Protein AF-A0A8E0ID21-F1 (afdb_monomer)

pLDDT: mean 90.85, std 3.7, range [77.69, 96.5]

InterPro domains:
  IPR003811 Glycerol-3-phosphate acyltransferase, PlsY [PF02660] (9-50)
  IPR003811 Glycerol-3-phosphate acyltransferase, PlsY [PTHR30309] (1-50)

Sequence (53 aa):
MILVLCFILAYFIGAIPFGVVIGKLFYHTDIRKGGSHNIGTTNAYRMLGPVGG

Solvent-accessible surface area (backbone atoms only — not comparable to full-atom values): 3058 Å² total; per-residue (Å²): 111,69,67,59,52,50,50,55,52,51,49,62,63,67,68,53,62,56,46,45,52,49,26,42,74,78,62,75,34,64,38,58,80,42,88,80,45,43,66,46,53,76,30,23,27,75,72,56,33,83,89,62,54

Radius of gyration: 13.82 Å; Cα contacts (8 Å, |Δi|>4): 55; chains: 1; bounding box: 33×22×34 Å

Structure (mmCIF, N/CA/C/O backbone):
data_AF-A0A8E0ID21-F1
#
_entry.id   AF-A0A8E0ID21-F1
#
loop_
_atom_site.group_PDB
_atom_site.id
_atom_site.type_symbol
_atom_site.label_atom_id
_atom_site.label_alt_id
_atom_site.labe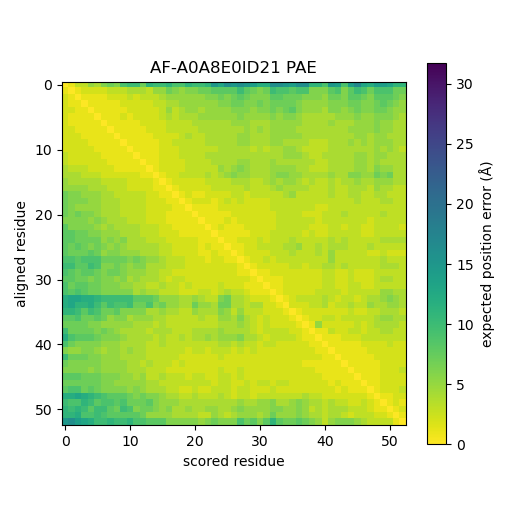l_comp_id
_atom_site.label_asym_id
_atom_site.label_entity_id
_atom_site.label_seq_id
_atom_site.pdbx_PDB_ins_code
_ato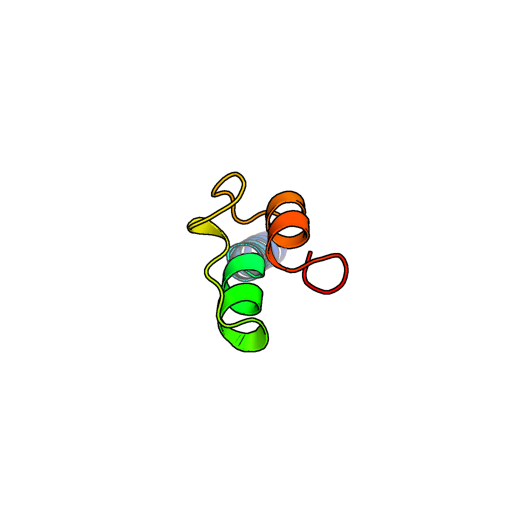m_site.Cartn_x
_atom_site.Cartn_y
_atom_site.Cartn_z
_atom_site.occupancy
_atom_site.B_iso_or_equiv
_atom_site.auth_seq_id
_atom_site.auth_comp_id
_atom_site.auth_asym_id
_atom_site.auth_atom_id
_atom_site.pdbx_PDB_model_num
ATOM 1 N N . MET A 1 1 ? 17.923 -7.873 -22.371 1.00 82.88 1 MET A N 1
ATOM 2 C CA . MET A 1 1 ? 16.540 -8.008 -22.884 1.00 82.88 1 MET A CA 1
ATOM 3 C C . MET A 1 1 ? 15.568 -8.502 -21.811 1.00 82.88 1 MET A C 1
ATOM 5 O O . MET A 1 1 ? 14.647 -7.768 -21.493 1.00 82.88 1 MET A O 1
ATOM 9 N N . ILE A 1 2 ? 15.805 -9.658 -21.176 1.00 94.25 2 ILE A N 1
ATOM 10 C CA . ILE A 1 2 ? 14.960 -10.177 -20.074 1.00 94.25 2 ILE A CA 1
ATOM 11 C C . ILE A 1 2 ? 14.811 -9.199 -18.898 1.00 94.25 2 ILE A C 1
ATOM 13 O O . ILE A 1 2 ? 13.694 -8.952 -18.464 1.00 94.25 2 ILE A O 1
ATOM 17 N N . LEU A 1 3 ? 15.901 -8.569 -18.443 1.00 95.12 3 LEU A N 1
ATOM 18 C CA . LEU A 1 3 ? 15.837 -7.609 -17.330 1.00 95.12 3 LEU A CA 1
ATOM 19 C C . LEU A 1 3 ? 14.924 -6.413 -17.634 1.00 95.12 3 LEU A C 1
ATOM 21 O O . LEU A 1 3 ? 14.167 -5.984 -16.773 1.00 95.12 3 LEU A O 1
ATOM 25 N N . VAL A 1 4 ? 14.954 -5.914 -18.874 1.00 95.62 4 VAL A N 1
ATOM 26 C CA . VAL A 1 4 ? 14.088 -4.810 -19.316 1.00 95.62 4 VAL A CA 1
ATOM 27 C C . VAL A 1 4 ? 12.621 -5.234 -19.260 1.00 95.62 4 VAL A C 1
ATOM 29 O O . VAL A 1 4 ? 11.794 -4.498 -18.733 1.00 95.62 4 VAL A O 1
ATOM 32 N N . LEU A 1 5 ? 12.307 -6.447 -19.725 1.00 95.25 5 LEU A N 1
ATOM 33 C CA . LEU A 1 5 ? 10.957 -7.002 -19.638 1.00 95.25 5 LEU A CA 1
ATOM 34 C C . LEU A 1 5 ? 10.496 -7.146 -18.176 1.00 95.25 5 LEU A C 1
ATOM 36 O O . LEU A 1 5 ? 9.372 -6.772 -17.853 1.00 95.25 5 LEU A O 1
ATOM 40 N N . CYS A 1 6 ? 11.370 -7.616 -17.280 1.00 95.88 6 CYS A N 1
ATOM 41 C CA . CYS A 1 6 ? 11.076 -7.708 -15.849 1.00 95.88 6 CYS A CA 1
ATOM 42 C C . CYS A 1 6 ? 10.755 -6.341 -15.231 1.00 95.88 6 CYS A C 1
ATOM 44 O O . CYS A 1 6 ? 9.776 -6.236 -14.498 1.00 95.88 6 CYS A O 1
ATOM 46 N N . PHE A 1 7 ? 11.523 -5.291 -15.544 1.00 96.50 7 PHE A N 1
ATOM 47 C CA . PHE A 1 7 ? 11.243 -3.938 -15.048 1.00 96.50 7 PHE A CA 1
ATOM 48 C C . PHE A 1 7 ? 9.913 -3.388 -15.562 1.00 96.50 7 PHE A C 1
ATOM 50 O O . PHE A 1 7 ? 9.163 -2.794 -14.790 1.00 96.50 7 PHE A O 1
ATOM 57 N N . ILE A 1 8 ? 9.596 -3.620 -16.839 1.00 96.19 8 ILE A N 1
ATOM 58 C CA . ILE A 1 8 ? 8.319 -3.203 -17.429 1.00 96.19 8 ILE A CA 1
ATOM 59 C C . ILE A 1 8 ? 7.155 -3.879 -16.694 1.00 96.19 8 ILE A C 1
ATOM 61 O O . ILE A 1 8 ? 6.223 -3.204 -16.260 1.00 96.19 8 ILE A O 1
ATOM 65 N N . LEU A 1 9 ? 7.222 -5.197 -16.491 1.00 96.31 9 LEU A N 1
ATOM 66 C CA . LEU A 1 9 ? 6.182 -5.940 -15.775 1.00 96.31 9 LEU A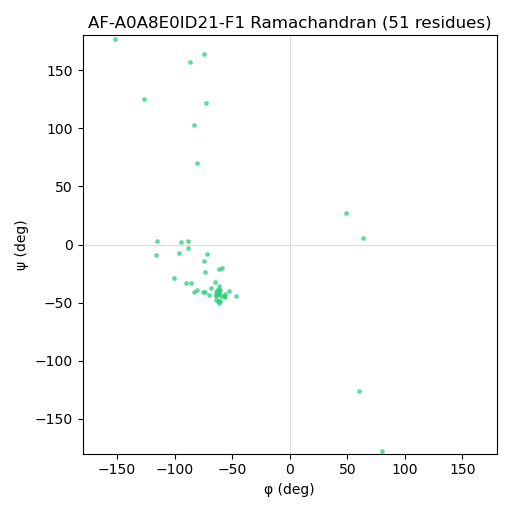 CA 1
ATOM 67 C C . LEU A 1 9 ? 6.068 -5.504 -14.309 1.00 96.31 9 LEU A C 1
ATOM 69 O O . LEU A 1 9 ? 4.962 -5.291 -13.819 1.00 96.31 9 LEU A O 1
ATOM 73 N N . ALA A 1 10 ? 7.197 -5.317 -13.623 1.00 95.50 10 ALA A N 1
ATOM 74 C CA . ALA A 1 10 ? 7.218 -4.849 -12.241 1.00 95.50 10 ALA A CA 1
ATOM 75 C C . ALA A 1 10 ? 6.585 -3.458 -12.100 1.00 95.50 10 ALA A C 1
ATOM 77 O O . ALA A 1 10 ? 5.832 -3.226 -11.156 1.00 95.50 10 ALA A O 1
ATOM 78 N N . TYR A 1 11 ? 6.832 -2.558 -13.056 1.00 95.50 11 TYR A N 1
ATOM 79 C CA . TYR A 1 11 ? 6.196 -1.245 -13.085 1.00 95.50 11 TYR A CA 1
ATOM 80 C C . TYR A 1 11 ? 4.676 -1.361 -13.222 1.00 95.50 11 TYR A C 1
ATOM 82 O O . TYR A 1 11 ? 3.951 -0.760 -12.435 1.00 95.50 11 TYR A O 1
ATOM 90 N N . PHE A 1 12 ? 4.182 -2.171 -14.163 1.00 95.25 12 PHE A N 1
ATOM 91 C CA . PHE A 1 12 ? 2.739 -2.344 -14.346 1.00 95.25 12 PHE A CA 1
ATOM 92 C C . PHE A 1 12 ? 2.052 -2.961 -13.126 1.00 95.25 12 PHE A C 1
ATOM 94 O O . PHE A 1 12 ? 0.961 -2.528 -12.765 1.00 95.25 12 PHE A O 1
ATOM 101 N N . ILE A 1 13 ? 2.689 -3.932 -12.468 1.00 93.81 13 ILE A N 1
ATOM 102 C CA . ILE A 1 13 ? 2.147 -4.559 -11.255 1.00 93.81 13 ILE A CA 1
ATOM 103 C C . ILE A 1 13 ? 2.185 -3.575 -10.074 1.00 93.81 13 ILE A C 1
ATOM 105 O O . ILE A 1 13 ? 1.209 -3.455 -9.337 1.00 93.81 13 ILE A O 1
ATOM 109 N N . GLY A 1 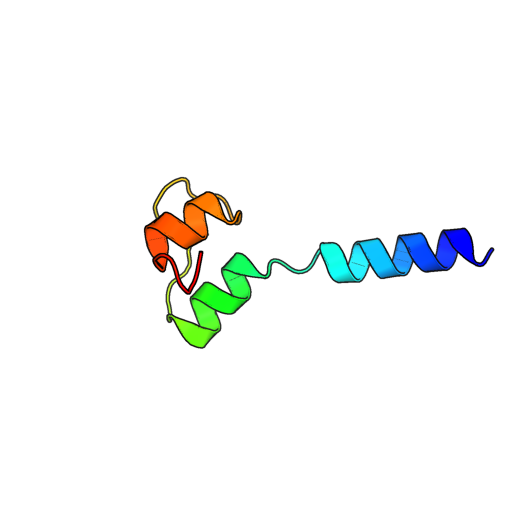14 ? 3.288 -2.841 -9.899 1.00 90.56 14 GLY A N 1
ATOM 110 C CA . GLY A 1 14 ? 3.468 -1.885 -8.802 1.00 90.56 14 GLY A CA 1
ATOM 111 C C . GLY A 1 14 ? 2.663 -0.592 -8.953 1.00 90.56 14 GLY A C 1
ATOM 112 O O . GLY A 1 14 ? 2.345 0.052 -7.956 1.00 90.56 14 GLY A O 1
ATOM 113 N N . ALA A 1 15 ? 2.293 -0.218 -10.179 1.00 92.44 15 ALA A N 1
ATOM 114 C CA . ALA A 1 15 ? 1.472 0.959 -10.454 1.00 92.44 15 ALA A CA 1
ATOM 115 C C . ALA A 1 15 ? -0.000 0.788 -10.036 1.00 92.44 15 ALA A C 1
ATOM 117 O O . ALA A 1 15 ? -0.765 1.755 -10.071 1.00 92.44 15 ALA A O 1
ATOM 118 N N . ILE A 1 16 ? -0.418 -0.418 -9.637 1.00 92.19 16 ILE A N 1
ATOM 119 C CA . ILE A 1 16 ? -1.788 -0.683 -9.200 1.00 92.19 16 ILE A CA 1
ATOM 120 C C . ILE A 1 16 ? -2.012 -0.047 -7.816 1.00 92.19 16 ILE A C 1
ATOM 122 O O . ILE A 1 16 ? -1.326 -0.396 -6.852 1.00 92.19 16 ILE A O 1
ATOM 126 N N . PRO A 1 17 ? -2.998 0.858 -7.658 1.00 89.19 17 PRO A N 1
ATOM 127 C CA . PRO A 1 17 ? -3.250 1.538 -6.392 1.00 89.19 17 PRO A CA 1
ATOM 128 C C . PRO A 1 17 ? -4.048 0.642 -5.428 1.00 89.19 17 PRO A C 1
ATOM 130 O O . PRO A 1 17 ? -5.220 0.907 -5.144 1.00 89.19 17 PRO A O 1
ATOM 133 N N . PHE A 1 18 ? -3.418 -0.419 -4.912 1.00 88.56 18 PHE A N 1
ATOM 134 C CA . PHE A 1 18 ? -4.062 -1.448 -4.084 1.00 88.56 18 PHE A CA 1
ATOM 135 C C . PHE A 1 18 ? -4.834 -0.885 -2.885 1.00 88.56 18 PHE A C 1
ATOM 137 O O . PHE A 1 18 ? -5.953 -1.322 -2.648 1.00 88.56 18 PHE A O 1
ATOM 144 N N . GLY A 1 19 ? -4.320 0.132 -2.184 1.00 86.38 19 GLY A N 1
ATOM 145 C CA . GLY A 1 19 ? -5.038 0.748 -1.056 1.00 86.38 19 GLY A CA 1
ATOM 146 C C . GLY A 1 19 ? -6.383 1.375 -1.455 1.00 86.38 19 GLY A C 1
ATOM 147 O O . GLY A 1 19 ? -7.365 1.283 -0.722 1.00 86.38 19 GLY A O 1
ATOM 148 N N . VAL A 1 20 ? -6.468 1.960 -2.656 1.00 90.50 20 VAL A N 1
ATOM 149 C CA . VAL A 1 20 ? -7.724 2.524 -3.183 1.00 90.50 20 VAL A CA 1
ATOM 150 C C . VAL A 1 20 ? -8.658 1.417 -3.653 1.00 90.50 20 VAL A C 1
ATOM 152 O O . VAL A 1 20 ? -9.860 1.496 -3.413 1.00 90.50 20 VAL A O 1
ATOM 155 N N . VAL A 1 21 ? -8.114 0.395 -4.320 1.00 91.06 21 VAL A N 1
ATOM 156 C CA . VAL A 1 21 ? -8.889 -0.761 -4.789 1.00 91.06 21 VAL A CA 1
ATOM 157 C C . VAL A 1 21 ? -9.511 -1.490 -3.601 1.00 91.06 21 VAL A C 1
ATOM 159 O O . VAL A 1 21 ? -10.722 -1.688 -3.584 1.00 91.06 21 VAL A O 1
ATOM 162 N N . ILE A 1 22 ? -8.716 -1.811 -2.578 1.00 90.31 22 ILE A N 1
ATOM 163 C CA . ILE A 1 22 ? -9.184 -2.515 -1.383 1.00 90.31 22 ILE A CA 1
ATOM 164 C C . ILE A 1 22 ? -10.197 -1.663 -0.616 1.00 90.31 22 ILE A C 1
ATOM 166 O O . ILE A 1 22 ? -11.289 -2.142 -0.310 1.00 90.31 22 ILE A O 1
ATOM 170 N N . GLY A 1 23 ? -9.883 -0.385 -0.377 1.00 91.38 23 GLY A N 1
ATOM 171 C CA . GLY A 1 23 ? -10.787 0.533 0.314 1.00 91.38 23 GLY A CA 1
ATOM 172 C C . GLY A 1 23 ? -12.149 0.647 -0.371 1.00 91.38 23 GLY A C 1
ATOM 173 O O . GLY A 1 23 ? -13.184 0.557 0.287 1.00 91.38 23 GLY A O 1
ATOM 174 N N . LYS A 1 24 ? -12.180 0.772 -1.703 1.00 91.75 24 LYS A N 1
ATOM 175 C CA . LYS A 1 24 ? -13.443 0.882 -2.448 1.00 91.75 24 LYS A CA 1
ATOM 176 C C . LYS A 1 24 ? -14.207 -0.433 -2.551 1.00 91.75 24 LYS A C 1
ATOM 178 O O . LYS A 1 24 ? -15.432 -0.402 -2.469 1.00 91.75 24 LYS A O 1
ATOM 183 N N . LEU A 1 25 ? -13.516 -1.549 -2.776 1.00 91.62 25 LEU A N 1
ATOM 184 C CA . LEU A 1 25 ? -14.165 -2.821 -3.091 1.00 91.62 25 LEU A CA 1
ATOM 185 C C . LEU A 1 25 ? -14.631 -3.566 -1.835 1.00 91.62 25 LEU A C 1
ATOM 187 O O . LEU A 1 25 ? -15.730 -4.107 -1.837 1.00 91.62 25 LEU A O 1
ATOM 191 N N . PHE A 1 26 ? -13.822 -3.567 -0.772 1.00 90.88 26 PHE A N 1
ATOM 192 C CA . PHE A 1 26 ? -14.109 -4.319 0.456 1.00 90.88 26 PHE A CA 1
ATOM 193 C C . PHE A 1 26 ? -14.688 -3.455 1.579 1.00 90.88 26 PHE A C 1
ATOM 195 O O . PHE A 1 26 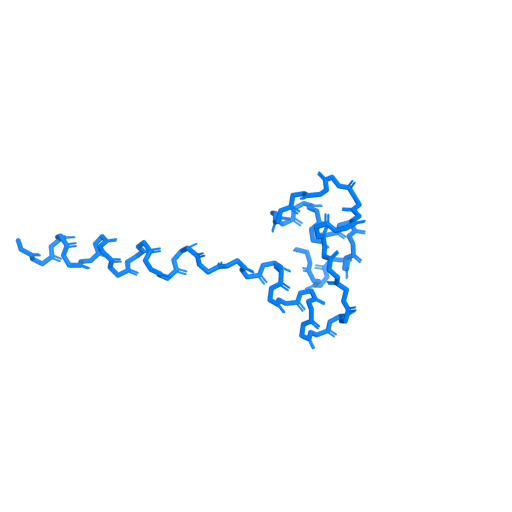? -15.448 -3.957 2.399 1.00 90.88 26 PHE A O 1
ATOM 202 N N . TYR A 1 27 ? -14.351 -2.162 1.618 1.00 89.69 27 TYR A N 1
ATOM 203 C CA . TYR A 1 27 ? -14.760 -1.255 2.699 1.00 89.69 27 TYR A CA 1
ATOM 204 C C . TYR A 1 27 ? -15.688 -0.128 2.229 1.00 89.69 27 TYR A C 1
ATOM 206 O O . TYR A 1 27 ? -16.028 0.755 3.017 1.00 89.69 27 TYR A O 1
ATOM 214 N N . HIS A 1 28 ? -16.068 -0.115 0.944 1.00 90.69 28 HIS A N 1
ATOM 215 C CA . HIS A 1 28 ? -16.905 0.916 0.314 1.00 90.69 28 HIS A CA 1
ATOM 216 C C . HIS A 1 28 ? -16.457 2.364 0.606 1.00 90.69 28 HIS A C 1
ATOM 218 O O . HIS A 1 28 ? -17.253 3.301 0.561 1.00 90.69 28 HIS A O 1
ATOM 224 N N . THR A 1 29 ? -15.163 2.556 0.877 1.00 88.06 29 THR A N 1
ATOM 225 C CA . THR A 1 29 ? -14.580 3.804 1.373 1.00 88.06 29 THR A CA 1
ATOM 226 C C . THR A 1 29 ? -13.427 4.239 0.472 1.00 88.06 29 THR A C 1
ATOM 228 O O . THR A 1 29 ? -12.470 3.502 0.244 1.00 88.06 29 THR A O 1
ATOM 231 N N . ASP A 1 30 ? -13.477 5.470 -0.044 1.00 91.19 30 ASP A N 1
ATOM 232 C CA . ASP A 1 30 ? -12.343 6.040 -0.780 1.00 91.19 30 ASP A CA 1
ATOM 233 C C . ASP A 1 30 ? -11.334 6.638 0.209 1.00 91.19 30 ASP A C 1
ATOM 235 O O . ASP A 1 30 ? -11.533 7.744 0.714 1.00 91.19 30 ASP A O 1
ATOM 239 N N . ILE A 1 31 ? -10.230 5.925 0.460 1.00 90.81 31 ILE A N 1
ATOM 240 C CA . ILE A 1 31 ? -9.178 6.363 1.395 1.00 90.81 31 ILE A CA 1
ATOM 241 C C . ILE A 1 31 ? -8.557 7.715 1.012 1.00 90.81 31 ILE A C 1
ATOM 243 O O . ILE A 1 31 ? -8.014 8.403 1.867 1.00 90.81 31 ILE A O 1
ATOM 247 N N . ARG A 1 32 ? -8.674 8.151 -0.250 1.00 90.44 32 ARG A N 1
ATOM 248 C CA . ARG A 1 32 ? -8.166 9.458 -0.705 1.00 90.44 32 ARG A CA 1
ATOM 249 C C . ARG A 1 32 ? -9.023 10.630 -0.236 1.00 90.44 32 ARG A C 1
ATOM 251 O O . ARG A 1 32 ? -8.587 11.766 -0.352 1.00 90.44 32 ARG A O 1
ATOM 258 N N . LYS A 1 33 ? -10.243 10.373 0.246 1.00 90.81 33 LYS A N 1
ATOM 259 C CA . LYS A 1 33 ? -11.179 11.403 0.722 1.00 90.81 33 LYS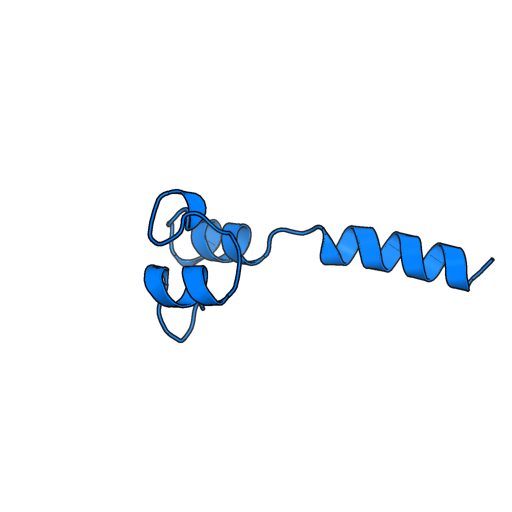 A CA 1
ATOM 260 C C . LYS A 1 33 ? -11.107 11.642 2.233 1.00 90.81 33 LYS A C 1
ATOM 262 O O . LYS A 1 33 ? -11.889 12.432 2.746 1.00 90.81 33 LYS A O 1
ATOM 267 N N . GLY A 1 34 ? -10.210 10.962 2.946 1.00 86.56 34 GLY A N 1
ATOM 268 C CA . GLY A 1 34 ? -10.034 11.155 4.382 1.00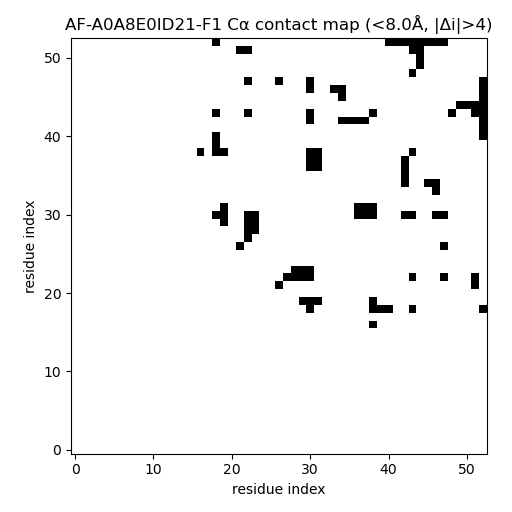 86.56 34 GLY A CA 1
ATOM 269 C C . GLY A 1 34 ? -8.618 10.849 4.857 1.00 86.56 34 GLY A C 1
ATOM 270 O O . GLY A 1 34 ? -7.741 10.462 4.079 1.00 86.56 34 GLY A O 1
ATOM 271 N N . GLY A 1 35 ? -8.385 11.081 6.149 1.00 87.75 35 GLY A N 1
ATOM 272 C CA . GLY A 1 35 ? -7.060 10.984 6.755 1.00 87.75 35 GLY A CA 1
ATOM 273 C C . GLY A 1 35 ? -6.067 11.963 6.119 1.00 87.75 35 GLY A C 1
ATOM 274 O O . GLY A 1 35 ? -6.323 13.164 6.057 1.00 87.75 35 GLY A O 1
ATOM 275 N N . SER A 1 36 ? -4.925 11.456 5.647 1.00 90.75 36 SER A N 1
ATOM 276 C CA . SER A 1 36 ? -3.889 12.264 4.983 1.00 90.75 36 SER A CA 1
ATOM 277 C C . SER A 1 36 ? -4.080 12.404 3.472 1.00 90.75 36 SER A C 1
ATOM 279 O O . SER A 1 36 ? -3.228 12.997 2.816 1.00 90.75 36 SER A O 1
ATOM 281 N N . HIS A 1 37 ? -5.164 11.853 2.914 1.00 88.56 37 HIS A N 1
ATOM 282 C CA . HIS A 1 37 ? -5.476 11.857 1.477 1.00 88.56 3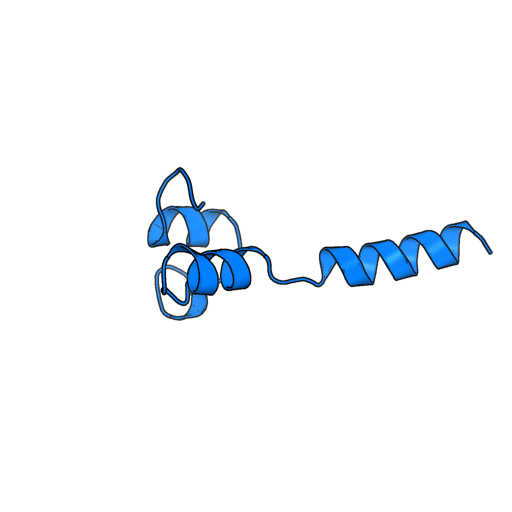7 HIS A CA 1
ATOM 28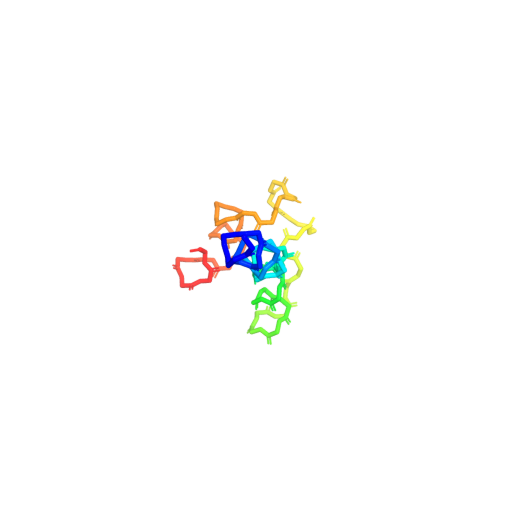3 C C . HIS A 1 37 ? -4.467 11.091 0.593 1.00 88.56 37 HIS A C 1
ATOM 285 O O . HIS A 1 37 ? -4.607 11.058 -0.629 1.00 88.56 37 HIS A O 1
ATOM 291 N N . ASN A 1 38 ? -3.485 10.411 1.198 1.00 91.31 38 ASN A N 1
ATOM 292 C CA . ASN A 1 38 ? -2.528 9.549 0.501 1.00 91.31 38 ASN A CA 1
ATOM 293 C C . ASN A 1 38 ? -3.059 8.117 0.325 1.00 91.31 38 ASN A C 1
ATOM 295 O O . ASN A 1 38 ? -3.896 7.644 1.086 1.00 91.31 38 ASN A O 1
ATOM 299 N N . ILE A 1 39 ? -2.530 7.389 -0.661 1.00 89.94 39 ILE A N 1
ATOM 300 C CA . ILE A 1 39 ? -2.940 6.000 -0.958 1.00 89.94 39 ILE A CA 1
ATOM 301 C C . ILE A 1 39 ? -2.158 4.930 -0.179 1.00 89.94 39 ILE A C 1
ATOM 303 O O . ILE A 1 39 ? -2.417 3.742 -0.348 1.00 89.94 39 ILE A O 1
ATOM 307 N N . GLY A 1 40 ? -1.169 5.338 0.617 1.00 89.12 40 GLY A N 1
ATOM 308 C CA . GLY A 1 40 ? -0.270 4.420 1.315 1.00 89.12 40 GLY A CA 1
ATOM 309 C C . GLY A 1 40 ? -0.906 3.720 2.518 1.00 89.12 40 GLY A C 1
ATOM 310 O O . GLY A 1 40 ? -1.903 4.188 3.075 1.00 89.12 40 GLY A O 1
ATOM 311 N N . THR A 1 41 ? -0.244 2.653 2.964 1.00 90.25 41 THR A N 1
ATOM 312 C CA . THR A 1 41 ? -0.590 1.796 4.114 1.00 90.25 41 THR A CA 1
ATOM 313 C C . THR A 1 41 ? -0.958 2.599 5.357 1.00 90.25 41 THR A C 1
ATOM 315 O O . THR A 1 41 ? -1.977 2.364 5.987 1.00 90.25 41 THR A O 1
ATOM 318 N N . THR A 1 42 ? -0.209 3.653 5.692 1.00 92.62 42 THR A N 1
ATOM 319 C CA . THR A 1 42 ? -0.509 4.446 6.895 1.00 92.62 42 THR A CA 1
ATOM 320 C C . THR A 1 42 ? -1.855 5.171 6.815 1.00 92.62 42 THR A C 1
ATOM 322 O O . THR A 1 42 ? -2.493 5.394 7.840 1.00 92.62 42 THR A O 1
ATOM 325 N N . ASN A 1 43 ? -2.293 5.590 5.624 1.00 92.50 43 ASN A N 1
ATOM 326 C CA . ASN A 1 43 ? -3.612 6.203 5.476 1.00 92.50 43 ASN A CA 1
ATOM 327 C C . ASN A 1 43 ? -4.712 5.139 5.414 1.00 92.50 43 ASN A C 1
ATOM 329 O O . ASN A 1 43 ? -5.754 5.311 6.042 1.00 92.50 43 ASN A O 1
ATOM 333 N N . ALA A 1 44 ? -4.445 4.019 4.736 1.00 92.19 44 ALA A N 1
ATOM 334 C CA . ALA A 1 44 ? -5.323 2.857 4.747 1.00 92.19 44 ALA A CA 1
ATOM 335 C C . ALA A 1 44 ? -5.569 2.360 6.185 1.00 92.19 44 ALA A C 1
ATOM 337 O O . ALA A 1 44 ? -6.716 2.183 6.567 1.00 92.19 44 ALA A O 1
ATOM 338 N N . TYR A 1 45 ? -4.542 2.297 7.035 1.00 92.56 45 TYR A N 1
ATOM 339 C CA . TYR A 1 45 ? -4.659 1.899 8.442 1.00 92.56 45 TYR A CA 1
ATOM 340 C C . TYR A 1 45 ? -5.557 2.835 9.250 1.00 92.56 45 TYR A C 1
ATOM 342 O O . TYR A 1 45 ? -6.366 2.387 10.058 1.00 92.56 45 TYR A O 1
ATOM 350 N N . ARG A 1 46 ? -5.453 4.150 9.022 1.00 91.06 46 ARG A N 1
ATOM 351 C CA . ARG A 1 46 ? -6.310 5.137 9.700 1.00 91.06 46 ARG A CA 1
ATOM 352 C C . ARG A 1 46 ? -7.767 5.049 9.255 1.00 91.06 46 ARG A C 1
ATOM 354 O O . ARG A 1 46 ? -8.652 5.263 10.073 1.00 91.06 46 ARG A O 1
ATOM 361 N N . MET A 1 47 ? -8.001 4.779 7.972 1.00 92.00 47 MET A N 1
ATOM 362 C CA . MET A 1 47 ? -9.337 4.811 7.369 1.00 92.00 47 MET A CA 1
ATOM 363 C C . MET A 1 47 ? -10.066 3.463 7.443 1.00 92.00 47 MET A C 1
ATOM 365 O O . MET A 1 47 ? -11.286 3.442 7.550 1.00 92.00 47 MET A O 1
ATOM 369 N N . LEU A 1 48 ? -9.334 2.351 7.366 1.00 90.44 48 LEU A N 1
ATOM 370 C CA . LEU A 1 48 ? -9.856 0.984 7.240 1.00 90.44 48 LEU A CA 1
ATOM 371 C C . LEU A 1 48 ? -9.518 0.103 8.459 1.00 90.44 48 LEU A C 1
ATOM 373 O O . LEU A 1 48 ? -10.033 -1.008 8.583 1.00 90.44 48 LEU A O 1
ATOM 377 N N . GLY A 1 49 ? -8.665 0.589 9.367 1.00 89.25 49 GLY A N 1
ATOM 378 C CA . GLY A 1 49 ? -8.199 -0.147 10.539 1.00 89.25 49 GLY A CA 1
ATOM 379 C C . GLY A 1 49 ? -7.063 -1.138 10.238 1.00 89.25 49 GLY A C 1
ATOM 380 O O . GLY A 1 49 ? -6.617 -1.251 9.098 1.00 89.25 49 GLY A O 1
ATOM 381 N N . PRO A 1 50 ? -6.601 -1.894 11.251 1.00 87.50 50 PRO A N 1
ATOM 382 C CA . PRO A 1 50 ? -5.424 -2.762 11.143 1.00 87.50 50 PRO A CA 1
ATOM 383 C C . PRO A 1 50 ? -5.524 -3.890 10.114 1.00 87.50 50 PRO A C 1
ATOM 385 O O . PRO A 1 50 ? -4.500 -4.404 9.685 1.00 87.50 50 PRO A O 1
ATOM 388 N N . VAL A 1 51 ? -6.737 -4.286 9.724 1.00 85.19 51 VAL A N 1
ATOM 389 C CA . VAL A 1 51 ? -6.951 -5.342 8.721 1.00 85.19 51 VAL A CA 1
ATOM 390 C C . VAL A 1 51 ? -6.912 -4.787 7.293 1.00 85.19 51 VAL A C 1
ATOM 392 O O . VAL A 1 51 ? -6.475 -5.484 6.383 1.00 85.19 51 VAL A O 1
ATOM 395 N N . GLY A 1 52 ? -7.364 -3.546 7.087 1.00 81.31 52 GLY A N 1
ATOM 396 C CA . GLY A 1 52 ? -7.384 -2.910 5.765 1.00 81.31 52 GLY A CA 1
ATOM 397 C C . GLY A 1 52 ? -6.179 -2.009 5.482 1.00 81.31 52 GLY A C 1
ATOM 398 O O . GLY A 1 52 ? -6.064 -1.496 4.370 1.00 81.31 52 GLY A O 1
ATOM 399 N N . GLY A 1 53 ? -5.335 -1.782 6.491 1.00 77.69 53 GLY A N 1
ATOM 400 C CA . GLY A 1 53 ? -4.222 -0.838 6.505 1.00 77.69 53 GLY A CA 1
ATOM 401 C C . GLY A 1 53 ? -2.894 -1.386 6.060 1.00 77.69 53 GLY A C 1
ATOM 402 O O . GLY A 1 53 ? -2.414 -2.330 6.716 1.00 77.69 53 GLY A O 1
#

Organism: NCBI:txid1256200

Secondary structure (DSSP, 8-state):
-HHHHHHHHHHHHHTS-HHHHHHHHHS---GGGSTTS--SHHHHHHHH-TTT-

Foldseek 3Di:
DVVVVVVVVVCVVVVDLQLQVLCCPVVVHRLLVDDPSDSDPVSLCVVVNPVSD

Nearest PDB structures (foldseek):
  8u2o-assembly1_B  TM=3.643E-01  e=9.409E+00  Plasmodium falciparum 3D7

Mean predicted aligned error: 3.86 Å